Protein AF-A0A2S1FV67-F1 (afdb_monomer)

Radius of gyration: 10.08 Å; Cα contacts (8 Å, |Δi|>4): 67; chains: 1; bounding box: 24×25×21 Å

pLDDT: mean 87.25, std 11.32, range [47.56, 94.81]

Mean predicted aligned error: 4.42 Å

Nearest PDB structures (foldseek):
  7xn7-assembly1_M  TM=6.089E-01  e=7.630E-01  Komagataella phaffii
  8rap-assembly1_M  TM=5.501E-01  e=6.688E-01  Saccharomyces cerevisiae
  8he5-assembly1_M  TM=5.421E-01  e=7.630E-01  Komagataella phaffii
  5oik-assembly1_I  TM=6.079E-01  e=1.681E+00  Bos taurus

Structure (mmCIF, N/CA/C/O backbone):
data_AF-A0A2S1FV67-F1
#
_entry.id   AF-A0A2S1FV67-F1
#
loop_
_atom_site.group_PDB
_atom_site.id
_atom_site.type_symbol
_atom_site.label_atom_id
_atom_site.label_alt_id
_atom_site.label_comp_id
_atom_site.label_asym_id
_atom_site.label_entity_id
_atom_site.label_seq_id
_atom_site.pdbx_PDB_ins_code
_atom_site.Cartn_x
_atom_site.Cartn_y
_atom_site.Cartn_z
_atom_site.occupancy
_atom_site.B_iso_or_equiv
_atom_site.auth_seq_id
_atom_site.auth_comp_id
_atom_site.auth_asym_id
_atom_site.auth_atom_id
_atom_site.pdbx_PDB_model_num
ATOM 1 N N . MET A 1 1 ? 7.628 -22.637 4.979 1.00 47.94 1 MET A N 1
ATOM 2 C CA . MET A 1 1 ? 7.324 -21.317 4.381 1.00 47.94 1 MET A CA 1
ATOM 3 C C . MET A 1 1 ? 6.899 -20.393 5.507 1.00 47.94 1 MET A C 1
ATOM 5 O O . MET A 1 1 ? 5.911 -20.696 6.157 1.00 47.94 1 MET A O 1
ATOM 9 N N . ALA A 1 2 ? 7.657 -19.337 5.801 1.00 47.56 2 ALA A N 1
ATOM 10 C CA . ALA A 1 2 ? 7.260 -18.368 6.819 1.00 47.56 2 ALA A CA 1
ATOM 11 C C . ALA A 1 2 ? 6.221 -17.414 6.211 1.00 47.56 2 ALA A C 1
ATOM 13 O O . ALA A 1 2 ? 6.551 -16.589 5.360 1.00 47.56 2 ALA A O 1
ATOM 14 N N . SER A 1 3 ? 4.953 -17.561 6.590 1.00 58.75 3 SER A N 1
ATOM 15 C CA . SER A 1 3 ? 3.920 -16.574 6.285 1.00 58.75 3 SER A CA 1
ATOM 16 C C . SER A 1 3 ? 4.139 -15.372 7.200 1.00 58.75 3 SER A C 1
ATOM 18 O O . SER A 1 3 ? 3.802 -15.419 8.380 1.00 58.75 3 SER A O 1
ATOM 20 N N . VAL A 1 4 ? 4.752 -14.308 6.683 1.00 68.12 4 VAL A N 1
ATOM 21 C CA . VAL A 1 4 ? 4.776 -13.023 7.389 1.00 68.12 4 VAL A CA 1
ATOM 22 C C . VAL A 1 4 ? 3.332 -12.539 7.495 1.00 68.12 4 VAL A C 1
ATOM 24 O O . VAL A 1 4 ? 2.665 -12.351 6.478 1.00 68.12 4 VAL A O 1
ATOM 27 N N . SER A 1 5 ? 2.846 -12.360 8.720 1.00 77.12 5 SER A N 1
ATOM 28 C CA . SER A 1 5 ? 1.548 -11.748 8.998 1.00 77.12 5 SER A CA 1
ATOM 29 C C . SER A 1 5 ? 1.657 -10.249 8.732 1.00 77.12 5 SER A C 1
ATOM 31 O O . SER A 1 5 ? 2.203 -9.506 9.543 1.00 77.12 5 SER A O 1
ATOM 33 N N . ILE A 1 6 ? 1.201 -9.802 7.563 1.00 84.31 6 ILE A N 1
ATOM 34 C CA . ILE A 1 6 ? 1.310 -8.399 7.154 1.00 84.31 6 ILE A CA 1
ATOM 35 C C . ILE A 1 6 ? 0.078 -7.653 7.643 1.00 84.31 6 ILE A C 1
ATOM 37 O O . ILE A 1 6 ? -1.026 -7.882 7.159 1.00 84.31 6 ILE A O 1
ATOM 41 N N . SER A 1 7 ? 0.280 -6.743 8.588 1.00 90.94 7 SER A N 1
ATOM 42 C CA . SER A 1 7 ? -0.741 -5.817 9.064 1.00 90.94 7 SER A CA 1
ATOM 43 C C . SER A 1 7 ? -0.545 -4.432 8.453 1.00 90.94 7 SER A C 1
ATOM 45 O O . SER A 1 7 ? 0.570 -3.999 8.147 1.00 90.94 7 SER A O 1
ATOM 47 N N . CYS A 1 8 ? -1.647 -3.715 8.262 1.00 91.94 8 CYS A N 1
ATOM 48 C CA . CYS A 1 8 ? -1.603 -2.324 7.855 1.00 91.94 8 CYS A CA 1
ATOM 49 C C . CYS A 1 8 ? -1.073 -1.455 9.009 1.00 91.94 8 CYS A C 1
ATOM 51 O O . CYS A 1 8 ? -1.740 -1.366 10.040 1.00 91.94 8 CYS A O 1
ATOM 53 N N . PRO A 1 9 ? 0.035 -0.713 8.844 1.00 91.19 9 PRO A N 1
ATOM 54 C CA . PRO A 1 9 ? 0.604 0.107 9.918 1.00 91.19 9 PRO A CA 1
ATOM 55 C C . PRO A 1 9 ? -0.286 1.295 10.317 1.00 91.19 9 PRO A C 1
ATOM 57 O O . PRO A 1 9 ? -0.065 1.915 11.347 1.00 91.19 9 PRO A O 1
ATOM 60 N N . SER A 1 10 ? -1.285 1.648 9.500 1.00 91.38 10 SER A N 1
ATOM 61 C CA . SER A 1 10 ? -2.185 2.775 9.775 1.00 91.38 10 SER A CA 1
ATOM 62 C C . SER A 1 10 ? -3.477 2.406 10.497 1.00 91.38 10 SER A C 1
ATOM 64 O O . SER A 1 10 ? -4.089 3.286 11.089 1.00 91.38 10 SER A O 1
ATOM 66 N N . CYS A 1 11 ? -3.943 1.161 10.392 1.00 92.31 11 CYS A N 1
ATOM 67 C CA . CYS A 1 11 ? -5.230 0.747 10.970 1.00 92.31 11 CYS A CA 1
ATOM 68 C C . CYS A 1 11 ? -5.181 -0.629 11.638 1.00 92.31 11 CYS A C 1
ATOM 70 O O . CYS A 1 11 ? -6.211 -1.138 12.063 1.00 92.31 11 CYS A O 1
ATOM 72 N N . SER A 1 12 ? -3.999 -1.245 11.695 1.00 90.75 12 SER A N 1
ATOM 73 C CA . SER A 1 12 ? -3.740 -2.568 12.268 1.00 90.75 12 SER A CA 1
ATOM 74 C C . SER A 1 12 ? -4.517 -3.725 11.630 1.00 90.75 12 SER A C 1
ATOM 76 O O . SER A 1 12 ? -4.377 -4.860 12.075 1.00 90.75 12 SER A O 1
ATOM 78 N N . ALA A 1 13 ? -5.286 -3.476 10.564 1.00 89.75 13 ALA A N 1
ATOM 79 C CA . ALA A 1 13 ? -5.990 -4.515 9.827 1.00 89.75 13 ALA A CA 1
ATOM 80 C C . ALA A 1 13 ? -4.990 -5.490 9.194 1.00 89.75 13 ALA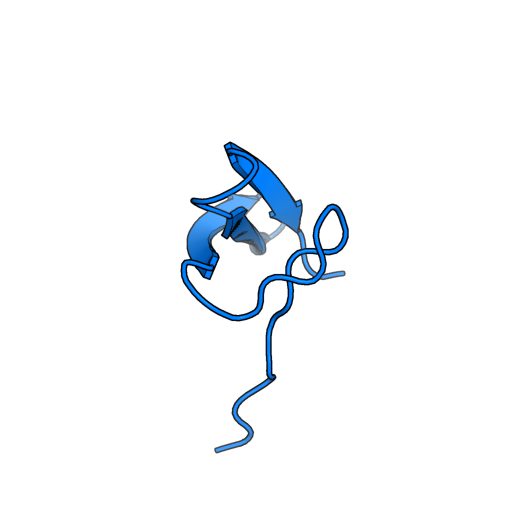 A C 1
ATOM 82 O O . ALA A 1 13 ? -4.089 -5.083 8.458 1.00 89.75 13 ALA A O 1
ATOM 83 N N . THR A 1 14 ? -5.152 -6.770 9.498 1.00 88.31 14 THR A N 1
ATOM 84 C CA . THR A 1 14 ? -4.462 -7.893 8.849 1.00 88.31 14 THR A CA 1
ATOM 85 C C . THR A 1 14 ? -5.276 -8.460 7.691 1.00 88.31 14 THR A C 1
ATOM 87 O O . THR A 1 14 ? -4.704 -8.973 6.734 1.00 88.31 14 THR A O 1
ATOM 90 N N . ASP A 1 15 ? -6.601 -8.328 7.758 1.00 88.38 15 ASP A N 1
ATOM 91 C CA . ASP A 1 15 ? -7.508 -8.642 6.660 1.00 88.38 15 ASP A CA 1
ATOM 92 C C . ASP A 1 15 ? -7.517 -7.530 5.596 1.00 88.38 15 ASP A C 1
ATOM 94 O O . ASP A 1 15 ? -7.205 -6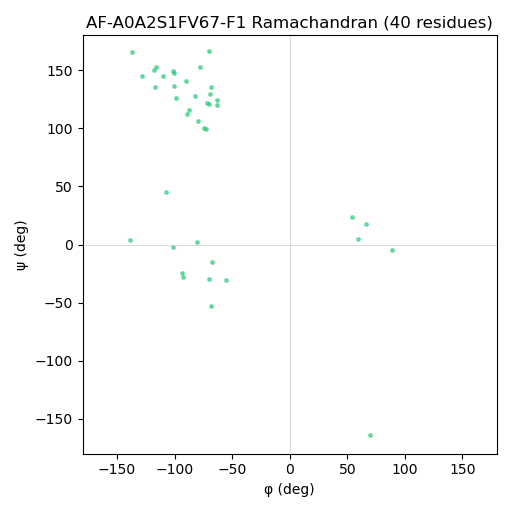.362 5.864 1.00 88.38 15 ASP A O 1
ATOM 98 N N . GLY A 1 16 ? -7.820 -7.907 4.353 1.00 89.00 16 GLY A N 1
ATOM 99 C CA . GLY A 1 16 ? -7.925 -6.963 3.240 1.00 89.00 16 GLY A CA 1
ATOM 100 C C . GLY A 1 16 ? -6.607 -6.277 2.851 1.00 89.00 16 GLY A C 1
ATOM 101 O O . GLY A 1 16 ? -6.638 -5.242 2.173 1.00 89.00 16 GLY A O 1
ATOM 102 N N . VAL A 1 17 ? -5.459 -6.822 3.277 1.00 91.88 17 VAL A N 1
ATOM 103 C CA . VAL A 1 17 ? -4.118 -6.399 2.854 1.00 91.88 17 VAL A CA 1
ATOM 104 C C . VAL A 1 17 ? -3.724 -7.143 1.581 1.00 91.88 17 VAL A C 1
ATOM 106 O O . VAL A 1 17 ? -3.546 -8.359 1.580 1.00 91.88 17 VAL A O 1
ATOM 109 N N . VAL A 1 18 ? -3.547 -6.406 0.487 1.00 92.75 18 VAL A N 1
ATOM 110 C CA . VAL A 1 18 ? -3.231 -6.970 -0.832 1.00 92.75 18 VAL A CA 1
ATOM 111 C C . VAL A 1 18 ? -1.878 -6.482 -1.336 1.00 92.75 18 VAL A C 1
ATOM 113 O O . VAL A 1 18 ? -1.442 -5.374 -1.024 1.00 92.75 18 VAL A O 1
ATOM 116 N N . ARG A 1 19 ? -1.189 -7.302 -2.137 1.00 92.00 19 ARG A N 1
ATOM 117 C CA . ARG A 1 19 ? 0.070 -6.910 -2.788 1.00 92.00 19 ARG A CA 1
ATOM 118 C C . ARG A 1 19 ? -0.216 -5.899 -3.898 1.00 92.00 19 ARG A C 1
ATOM 120 O O . ARG A 1 19 ? -0.915 -6.216 -4.851 1.00 92.00 19 ARG A O 1
ATOM 127 N N . ASN A 1 20 ? 0.386 -4.716 -3.802 1.00 92.69 20 ASN A N 1
ATOM 128 C CA . ASN A 1 20 ? 0.225 -3.611 -4.752 1.00 92.69 20 ASN A CA 1
ATOM 129 C C . ASN A 1 20 ? 1.486 -3.419 -5.619 1.00 92.69 20 ASN A C 1
ATOM 131 O O . ASN A 1 20 ? 2.015 -2.316 -5.758 1.00 92.69 20 ASN A O 1
ATOM 135 N N . GLY A 1 21 ? 2.031 -4.527 -6.131 1.00 92.50 21 GLY A N 1
ATOM 136 C CA . GLY A 1 21 ? 3.272 -4.530 -6.909 1.00 92.50 21 GLY A CA 1
ATOM 137 C C . GLY A 1 21 ? 4.532 -4.228 -6.086 1.00 92.50 21 GLY A C 1
ATOM 138 O O . GLY A 1 21 ? 4.544 -4.328 -4.859 1.00 92.50 21 GLY A O 1
ATOM 139 N N . LYS A 1 22 ? 5.625 -3.891 -6.774 1.00 93.62 22 L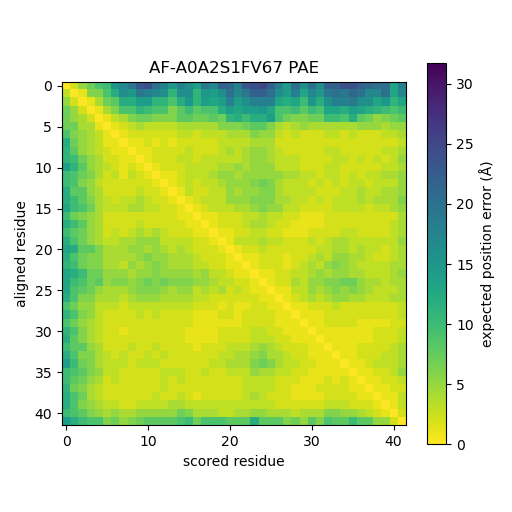YS A N 1
ATOM 140 C CA . LYS A 1 22 ? 6.914 -3.526 -6.167 1.00 93.62 22 LYS A CA 1
ATOM 141 C C . LY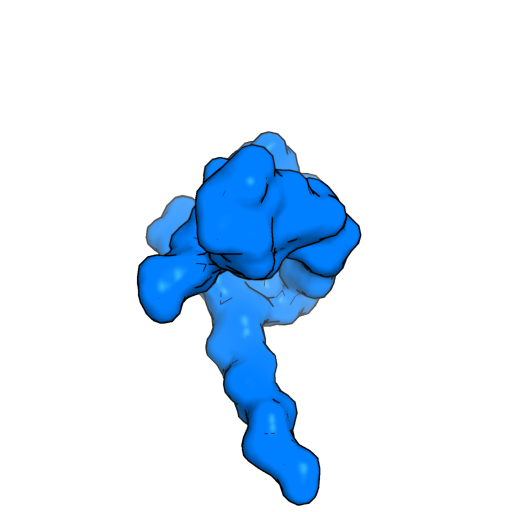S A 1 22 ? 7.258 -2.073 -6.493 1.00 93.62 22 LYS A C 1
ATOM 143 O O . LYS A 1 22 ? 6.810 -1.540 -7.504 1.00 93.62 22 LYS A O 1
ATOM 148 N N . SER A 1 23 ? 8.031 -1.421 -5.632 1.00 90.38 23 SER A N 1
ATOM 149 C CA . SER A 1 23 ? 8.640 -0.127 -5.945 1.00 90.38 23 SER A CA 1
ATOM 150 C C . SER A 1 23 ? 9.739 -0.286 -7.000 1.00 90.38 23 SER A C 1
ATOM 152 O O . SER A 1 23 ? 10.206 -1.396 -7.252 1.00 90.38 23 SER A O 1
ATOM 154 N N . THR A 1 24 ? 10.199 0.825 -7.582 1.00 90.81 24 THR A N 1
ATOM 155 C CA . THR A 1 24 ? 11.333 0.842 -8.527 1.00 90.81 24 THR A CA 1
ATOM 156 C C . THR A 1 24 ? 12.599 0.220 -7.930 1.00 90.81 24 THR A C 1
ATOM 158 O O . THR A 1 24 ? 13.375 -0.403 -8.640 1.00 90.81 24 THR A O 1
ATOM 161 N N . ALA A 1 25 ? 12.772 0.327 -6.609 1.00 90.88 25 ALA A N 1
ATOM 162 C CA . ALA A 1 25 ? 13.873 -0.285 -5.868 1.00 90.88 25 ALA A CA 1
ATOM 163 C C . ALA A 1 25 ? 13.657 -1.784 -5.555 1.00 90.88 25 ALA A C 1
ATOM 165 O O . ALA A 1 25 ? 14.473 -2.390 -4.873 1.00 90.88 25 ALA A O 1
ATOM 166 N N . GLY A 1 26 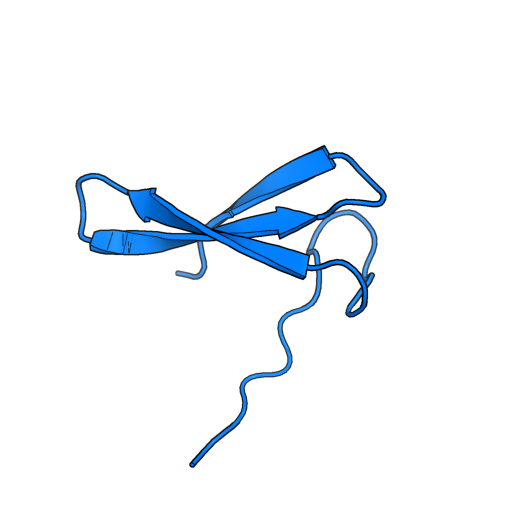? 12.553 -2.389 -6.006 1.00 91.25 26 GLY A N 1
ATOM 167 C CA . GLY A 1 26 ? 12.243 -3.809 -5.811 1.00 91.25 26 GLY A CA 1
ATOM 168 C C . GLY A 1 26 ? 11.483 -4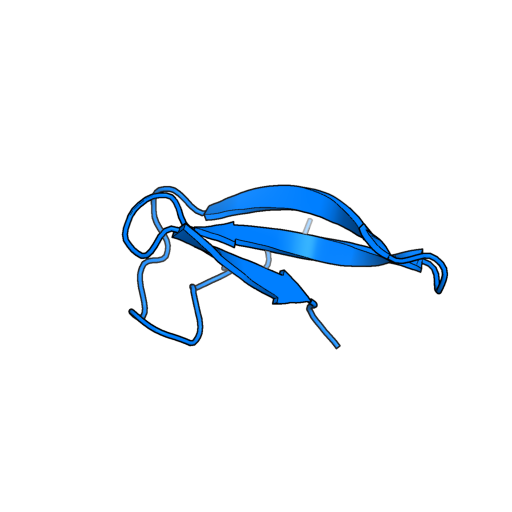.148 -4.523 1.00 91.25 26 GLY A C 1
ATOM 169 O O . GLY A 1 26 ? 11.049 -5.292 -4.366 1.00 91.25 26 GLY A O 1
ATOM 170 N N . HIS A 1 27 ? 11.249 -3.179 -3.633 1.00 91.00 27 HIS A N 1
ATOM 171 C CA . HIS A 1 27 ? 10.531 -3.407 -2.373 1.00 91.00 27 HIS A CA 1
ATOM 172 C C . HIS A 1 27 ? 9.055 -3.721 -2.615 1.00 91.00 27 HIS A C 1
ATOM 174 O O . HIS A 1 27 ? 8.383 -3.041 -3.393 1.00 91.00 27 HIS A O 1
ATOM 180 N N . GLN A 1 28 ? 8.524 -4.727 -1.924 1.00 92.06 28 GLN A N 1
ATOM 181 C CA . GLN A 1 28 ? 7.117 -5.095 -2.038 1.00 92.06 28 GLN A CA 1
ATOM 182 C C . GLN A 1 28 ? 6.227 -4.011 -1.419 1.00 92.06 28 GLN A C 1
ATOM 184 O O . GLN A 1 28 ? 6.415 -3.605 -0.270 1.00 92.06 28 GLN A O 1
ATOM 189 N N . ARG A 1 29 ? 5.225 -3.579 -2.184 1.00 93.75 29 ARG A N 1
ATOM 190 C CA . ARG A 1 29 ? 4.178 -2.670 -1.727 1.00 93.75 29 ARG A CA 1
ATOM 191 C C . ARG A 1 29 ? 2.913 -3.439 -1.391 1.00 93.75 29 ARG A C 1
ATOM 193 O O . ARG A 1 29 ? 2.590 -4.439 -2.041 1.00 93.75 29 ARG A O 1
ATOM 200 N N . TYR A 1 30 ? 2.197 -2.928 -0.403 1.00 93.44 30 TYR A N 1
ATOM 201 C CA . TYR A 1 30 ? 0.919 -3.440 0.059 1.00 93.44 30 TYR A CA 1
ATOM 202 C C . TYR A 1 30 ? -0.103 -2.318 0.106 1.00 93.44 30 TYR A C 1
ATOM 204 O O . TYR A 1 30 ? 0.242 -1.176 0.402 1.00 93.44 30 TYR A O 1
ATOM 212 N N . LEU A 1 31 ? -1.348 -2.656 -0.197 1.00 93.44 31 LEU A N 1
ATOM 213 C CA . LEU A 1 31 ? -2.508 -1.784 -0.097 1.00 93.44 31 LEU A CA 1
ATOM 214 C C . LEU A 1 31 ? -3.465 -2.377 0.936 1.00 93.44 31 LEU A C 1
ATOM 216 O O . LEU A 1 31 ? -3.736 -3.575 0.918 1.00 93.44 31 LEU A O 1
ATOM 220 N N . CYS A 1 32 ? -3.998 -1.539 1.818 1.00 94.81 32 CYS A N 1
ATOM 221 C CA . CYS A 1 32 ? -5.045 -1.933 2.755 1.00 94.81 32 CYS A CA 1
ATOM 222 C C . CYS A 1 32 ? -6.389 -1.484 2.206 1.00 94.81 32 CYS A C 1
ATOM 224 O O . CYS A 1 32 ? -6.581 -0.296 1.958 1.00 94.81 32 CYS A O 1
ATOM 226 N N . SER A 1 33 ? -7.336 -2.403 2.081 1.00 92.56 33 SER A N 1
ATOM 227 C CA . SER A 1 33 ? -8.674 -2.096 1.566 1.00 92.56 33 SER A CA 1
ATOM 228 C C . SER A 1 33 ? -9.503 -1.248 2.539 1.00 92.56 33 SER A C 1
ATOM 230 O O . SER A 1 33 ? -10.299 -0.420 2.104 1.00 92.5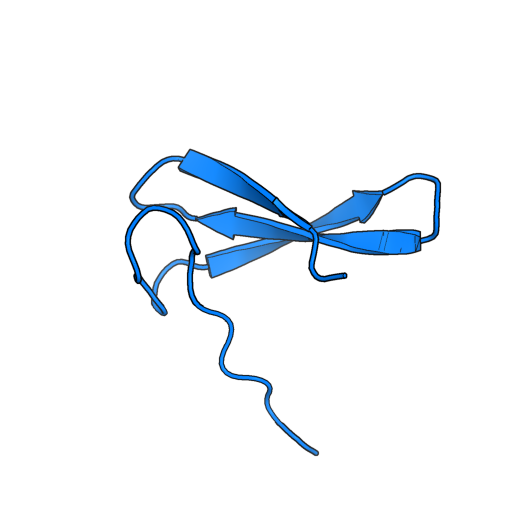6 33 SER A O 1
ATOM 232 N N . HIS A 1 34 ? -9.263 -1.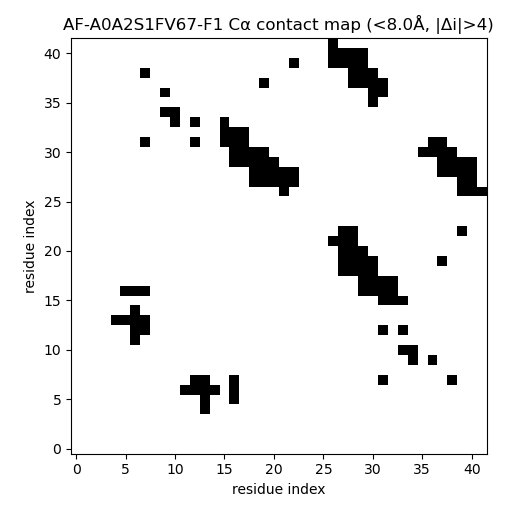378 3.850 1.00 92.50 34 HIS A N 1
ATOM 233 C CA . HIS A 1 34 ? -10.000 -0.640 4.883 1.00 92.50 34 HIS A CA 1
ATOM 234 C C . HIS A 1 34 ? -9.690 0.858 4.871 1.00 92.50 34 HIS A C 1
ATOM 236 O O . HIS A 1 34 ? -10.592 1.688 4.798 1.00 92.50 34 HIS A O 1
ATOM 242 N N . CYS A 1 35 ? -8.406 1.217 4.932 1.00 93.75 35 CYS A N 1
ATOM 243 C CA . CYS A 1 35 ? -7.977 2.617 4.984 1.00 93.75 35 CYS A CA 1
ATOM 244 C C . CYS A 1 35 ? -7.472 3.154 3.638 1.00 93.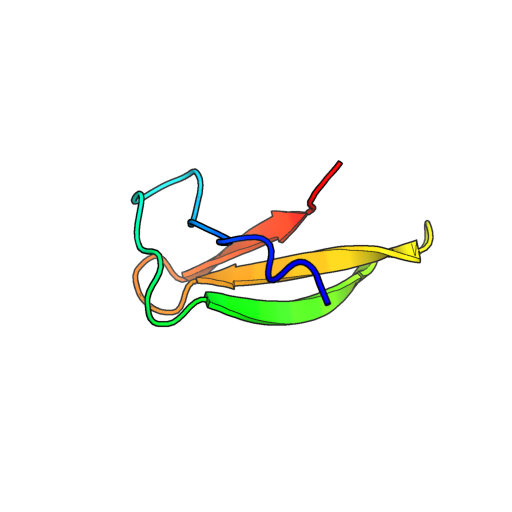75 35 CYS A C 1
ATOM 246 O O . CYS A 1 35 ? -7.110 4.327 3.551 1.00 93.75 35 CYS A O 1
ATOM 248 N N . ARG A 1 36 ? -7.427 2.307 2.598 1.00 92.88 36 ARG A N 1
ATOM 249 C CA . ARG A 1 36 ? -6.941 2.616 1.239 1.00 92.88 36 ARG A CA 1
ATOM 250 C C . ARG A 1 36 ? -5.527 3.199 1.188 1.00 92.88 36 ARG A C 1
ATOM 252 O O . ARG A 1 36 ? -5.158 3.870 0.229 1.00 92.88 36 ARG A O 1
ATOM 259 N N . LYS A 1 37 ? -4.711 2.930 2.209 1.00 93.12 37 LYS A N 1
ATOM 260 C CA . LYS A 1 37 ? -3.312 3.365 2.260 1.00 93.12 37 LYS A CA 1
ATOM 261 C C . LYS A 1 37 ? -2.397 2.317 1.650 1.00 93.12 37 LYS A C 1
ATOM 263 O O . LYS A 1 37 ? -2.574 1.121 1.883 1.00 93.12 37 LYS A O 1
ATOM 268 N N . THR A 1 38 ? -1.400 2.792 0.909 1.00 92.31 38 THR A N 1
ATOM 269 C CA . THR A 1 38 ? -0.300 1.972 0.394 1.00 92.31 38 THR A CA 1
ATOM 270 C C . THR A 1 38 ? 0.934 2.172 1.267 1.00 92.31 38 THR A C 1
ATOM 272 O O . THR A 1 38 ? 1.264 3.306 1.606 1.00 92.31 38 THR A O 1
ATOM 275 N N . TRP A 1 39 ? 1.629 1.092 1.612 1.00 92.56 39 TRP A N 1
ATOM 276 C CA . TRP A 1 39 ? 2.928 1.137 2.288 1.00 92.56 39 TRP A CA 1
ATOM 277 C C . TRP A 1 39 ? 3.886 0.125 1.665 1.00 92.56 39 TRP A C 1
ATOM 279 O O . TRP A 1 39 ? 3.484 -0.750 0.896 1.00 92.56 39 TRP A O 1
ATOM 289 N N . GLN A 1 40 ? 5.167 0.264 1.981 1.00 91.75 40 GLN A N 1
ATOM 290 C CA . GLN A 1 40 ? 6.203 -0.700 1.627 1.00 91.75 40 GLN A CA 1
ATOM 291 C C . GLN A 1 40 ? 6.678 -1.415 2.889 1.00 91.75 40 GLN A C 1
ATOM 293 O O . GLN A 1 40 ? 6.715 -0.806 3.959 1.00 91.75 40 GLN A O 1
ATOM 298 N N . LEU A 1 41 ? 7.019 -2.697 2.765 1.00 83.56 41 LEU A N 1
ATOM 299 C CA . LEU A 1 41 ? 7.805 -3.374 3.794 1.00 83.56 41 LEU A CA 1
ATOM 300 C C . LEU A 1 41 ? 9.275 -3.031 3.548 1.00 83.56 41 LEU A C 1
ATOM 302 O O . LEU A 1 41 ? 9.735 -3.138 2.409 1.00 83.56 41 LEU A O 1
ATOM 306 N N . GLN A 1 42 ? 9.943 -2.544 4.592 1.00 74.44 42 GLN A N 1
ATOM 307 C CA . GLN A 1 42 ? 11.373 -2.248 4.578 1.00 74.44 42 GLN A CA 1
ATOM 308 C C . GLN A 1 42 ? 12.190 -3.538 4.622 1.00 74.44 42 GLN A C 1
ATOM 310 O O . GLN A 1 42 ? 11.716 -4.503 5.266 1.00 74.44 42 GLN A O 1
#

Foldseek 3Di:
DDDDQDADPVPRDSPQKDFPAADPVRFTWIAHPVVRDIDTDD

Solvent-accessible surface area (backbone atoms only — not comparable to full-atom values): 2754 Å² total; per-residue (Å²): 132,86,82,77,85,60,55,35,92,88,75,65,42,54,69,63,56,41,81,62,56,58,46,98,89,63,42,49,23,34,32,26,66,86,80,68,48,74,51,67,63,131

Sequence (42 aa):
MASVSISCPSCSATDGVVRNGKSTAGHQRYLCSHCRKTWQLQ

Secondary structure (DSSP, 8-state):
--------TTT---TTEEEEEE-TTSPEEEEETTT--EEE--